Protein AF-A0A7W5IQP0-F1 (afdb_monomer)

pLDDT: mean 87.31, std 10.67, range [43.12, 97.56]

Structure (mmCIF, N/CA/C/O backbone):
data_AF-A0A7W5IQP0-F1
#
_entry.id   AF-A0A7W5IQP0-F1
#
loop_
_atom_site.group_PDB
_atom_site.id
_atom_site.type_symbol
_atom_site.label_atom_id
_atom_site.label_alt_id
_atom_site.label_comp_id
_atom_site.label_asym_id
_atom_site.label_entity_id
_atom_site.label_seq_id
_atom_site.pdbx_PDB_ins_code
_atom_site.Cartn_x
_atom_site.Cartn_y
_atom_site.Cartn_z
_atom_site.occupancy
_atom_site.B_iso_or_equiv
_atom_site.auth_seq_id
_atom_site.auth_comp_id
_atom_site.auth_asym_id
_atom_site.auth_atom_id
_atom_site.pdbx_PDB_model_num
ATOM 1 N N . ARG A 1 1 ? -5.659 9.852 2.217 1.00 59.03 1 ARG A N 1
ATOM 2 C CA . ARG A 1 1 ? -4.204 9.928 2.518 1.00 59.03 1 ARG A CA 1
ATOM 3 C C . ARG A 1 1 ? -3.353 9.138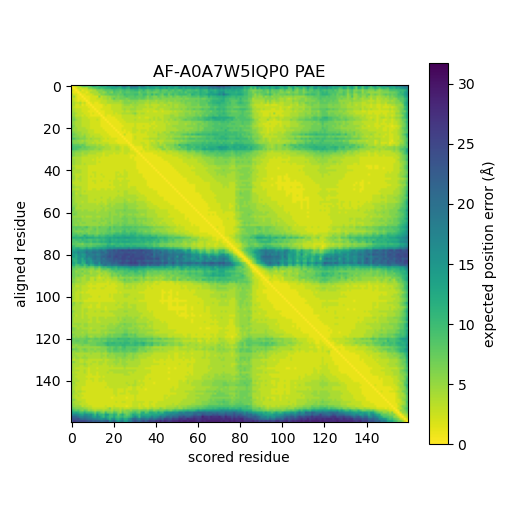 1.521 1.00 59.03 1 ARG A C 1
ATOM 5 O O . ARG A 1 1 ? -2.316 9.642 1.127 1.00 59.03 1 ARG A O 1
ATOM 12 N N . LEU A 1 2 ? -3.812 7.977 1.038 1.00 65.69 2 LEU A N 1
ATOM 13 C CA . LEU A 1 2 ? -3.115 7.201 -0.003 1.00 65.69 2 LEU A CA 1
ATOM 14 C C . LEU A 1 2 ? -3.374 7.683 -1.437 1.00 65.69 2 LEU A C 1
ATOM 16 O O . LEU A 1 2 ? -2.533 7.470 -2.301 1.00 65.69 2 LEU A O 1
ATOM 20 N N . LYS A 1 3 ? -4.496 8.376 -1.682 1.00 70.38 3 LYS A N 1
ATOM 21 C CA . LYS A 1 3 ? -4.867 8.907 -3.004 1.00 70.38 3 LYS A CA 1
ATOM 22 C C . LYS A 1 3 ? -3.720 9.646 -3.717 1.00 70.38 3 LYS A C 1
ATOM 24 O O . LYS A 1 3 ? -3.424 9.255 -4.838 1.00 70.38 3 LYS A O 1
ATOM 29 N N . PRO A 1 4 ? -3.020 10.620 -3.098 1.00 73.56 4 PRO A N 1
ATOM 30 C CA . PRO A 1 4 ? -1.939 11.321 -3.787 1.00 73.56 4 PRO A CA 1
ATOM 31 C C . PRO A 1 4 ? -0.807 10.383 -4.206 1.00 73.56 4 PRO A C 1
ATOM 33 O O . PRO A 1 4 ? -0.245 10.550 -5.275 1.00 73.56 4 PRO A O 1
ATOM 36 N N . LEU A 1 5 ? -0.494 9.366 -3.401 1.00 69.56 5 LEU A N 1
ATOM 37 C CA . LEU A 1 5 ? 0.557 8.395 -3.716 1.00 69.56 5 LEU A CA 1
ATOM 38 C C . LEU A 1 5 ? 0.129 7.447 -4.822 1.00 69.56 5 LEU A C 1
ATOM 40 O O . LEU A 1 5 ? 0.924 7.129 -5.701 1.00 69.56 5 LEU A O 1
ATOM 44 N N . PHE A 1 6 ? -1.125 7.006 -4.773 1.00 76.94 6 PHE A N 1
ATOM 45 C CA . PHE A 1 6 ? -1.714 6.229 -5.843 1.00 76.94 6 PHE A CA 1
ATOM 46 C C . PHE A 1 6 ? -1.646 7.026 -7.150 1.00 76.94 6 PHE A C 1
ATOM 48 O O . PHE A 1 6 ? -1.014 6.581 -8.095 1.00 76.94 6 PHE A O 1
ATOM 55 N N . GLU A 1 7 ? -2.173 8.247 -7.187 1.00 79.31 7 GLU A N 1
ATOM 56 C CA . GLU A 1 7 ? -2.166 9.100 -8.384 1.00 79.31 7 GLU A CA 1
ATOM 57 C C . GLU A 1 7 ? -0.752 9.435 -8.875 1.00 79.31 7 GLU A C 1
ATOM 59 O O . GLU A 1 7 ? -0.506 9.440 -10.080 1.00 79.31 7 GLU A O 1
ATOM 64 N N . GLN A 1 8 ? 0.188 9.666 -7.956 1.00 83.56 8 GLN A N 1
ATOM 65 C CA . GLN A 1 8 ? 1.575 9.971 -8.296 1.00 83.56 8 GLN A CA 1
ATOM 66 C C . GLN A 1 8 ? 2.310 8.765 -8.869 1.00 83.56 8 GLN A C 1
ATOM 68 O O . GLN A 1 8 ? 3.002 8.912 -9.865 1.00 83.56 8 GLN A O 1
ATOM 73 N N . TRP A 1 9 ? 2.211 7.581 -8.266 1.00 88.00 9 TRP A N 1
ATOM 74 C CA . TRP A 1 9 ? 3.078 6.458 -8.641 1.00 88.00 9 TRP A CA 1
ATOM 75 C C . TRP A 1 9 ? 2.408 5.457 -9.579 1.00 88.00 9 TRP A C 1
ATOM 77 O O . TRP A 1 9 ? 3.095 4.819 -10.383 1.00 88.00 9 TRP A O 1
ATOM 87 N N . TRP A 1 10 ? 1.080 5.319 -9.506 1.00 88.38 10 TRP A N 1
ATOM 88 C CA . TRP A 1 10 ? 0.326 4.297 -10.232 1.00 88.38 10 TRP A CA 1
ATOM 89 C C . TRP A 1 10 ? 0.545 4.329 -11.746 1.00 88.38 10 TRP A C 1
ATOM 91 O O . TRP A 1 10 ? 0.863 3.268 -12.287 1.00 88.38 10 TRP A O 1
ATOM 101 N N . PRO A 1 11 ? 0.459 5.476 -12.455 1.00 87.88 11 PRO A N 1
ATOM 102 C CA . PRO A 1 11 ? 0.605 5.486 -13.912 1.00 87.88 11 PRO A CA 1
ATOM 103 C C . PRO A 1 11 ? 1.937 4.886 -14.379 1.00 87.88 11 PRO A C 1
ATOM 105 O O . PRO A 1 11 ? 1.985 4.126 -15.350 1.00 87.88 11 PRO A O 1
ATOM 108 N N . TYR A 1 12 ? 3.013 5.184 -13.649 1.00 88.25 12 TYR A N 1
ATOM 109 C CA . TYR A 1 12 ? 4.361 4.737 -13.980 1.00 88.25 12 TYR A CA 1
ATOM 110 C C . TYR A 1 12 ? 4.568 3.272 -13.602 1.00 88.25 12 TYR A C 1
ATOM 112 O O . TYR A 1 12 ? 4.976 2.480 -14.450 1.00 88.25 12 TYR A O 1
ATOM 120 N N . LEU A 1 13 ? 4.231 2.886 -12.366 1.00 90.19 13 LEU A N 1
ATOM 121 C CA . LEU A 1 13 ? 4.382 1.509 -11.881 1.00 90.19 13 LEU A CA 1
ATOM 122 C C . LEU A 1 13 ? 3.551 0.522 -12.703 1.00 90.19 13 LEU A C 1
ATOM 124 O O . LEU A 1 13 ? 4.016 -0.577 -13.013 1.00 90.19 13 LEU A O 1
ATOM 128 N N . ASN A 1 14 ? 2.352 0.939 -13.109 1.00 89.88 14 ASN A N 1
ATOM 129 C CA . ASN A 1 14 ? 1.437 0.099 -13.858 1.00 89.88 14 ASN A CA 1
ATOM 130 C C . ASN A 1 14 ? 1.972 -0.259 -15.255 1.00 89.88 14 ASN A C 1
ATOM 132 O O . ASN A 1 14 ? 1.841 -1.395 -15.711 1.00 89.88 14 ASN A O 1
ATOM 136 N N . ARG A 1 15 ? 2.613 0.701 -15.933 1.00 87.38 15 ARG A N 1
ATOM 137 C CA . ARG A 1 15 ? 3.160 0.506 -17.288 1.00 87.38 15 ARG A CA 1
ATOM 138 C C . ARG A 1 15 ? 4.611 0.034 -17.303 1.00 87.38 15 ARG A C 1
ATOM 140 O O . ARG A 1 15 ? 5.050 -0.544 -18.295 1.00 87.38 15 ARG A O 1
ATOM 147 N N . MET A 1 16 ? 5.358 0.262 -16.224 1.00 90.38 16 MET A N 1
ATOM 148 C CA . MET A 1 16 ? 6.794 -0.017 -16.151 1.00 90.38 16 MET A CA 1
ATOM 149 C C . MET A 1 16 ? 7.131 -1.464 -16.508 1.00 90.38 16 MET A C 1
ATOM 151 O O . MET A 1 16 ? 8.004 -1.693 -17.334 1.00 90.38 16 MET A O 1
ATOM 155 N N . SER A 1 17 ? 6.449 -2.433 -15.903 1.00 87.25 17 SER A N 1
ATOM 156 C CA . SER A 1 17 ? 6.747 -3.861 -16.100 1.00 87.25 17 SER A CA 1
ATOM 157 C C . SER A 1 17 ? 6.565 -4.325 -17.553 1.00 87.25 17 SER A C 1
ATOM 159 O O . SER A 1 17 ? 7.415 -5.039 -18.076 1.00 87.25 17 SER A O 1
ATOM 161 N N . ILE A 1 18 ? 5.519 -3.866 -18.248 1.00 89.62 18 ILE A N 1
ATOM 162 C CA . ILE A 1 18 ? 5.331 -4.149 -19.683 1.00 89.62 18 ILE A CA 1
ATOM 163 C C . ILE A 1 18 ? 6.399 -3.458 -20.514 1.00 89.62 18 ILE A C 1
ATOM 165 O O . ILE A 1 18 ? 6.968 -4.065 -21.420 1.00 89.62 18 ILE A O 1
ATOM 169 N N . ASN A 1 19 ? 6.680 -2.188 -20.224 1.00 90.19 19 ASN A N 1
ATOM 170 C CA . ASN A 1 19 ? 7.705 -1.454 -20.956 1.00 90.19 19 ASN A CA 1
ATOM 171 C C . ASN A 1 19 ? 9.080 -2.102 -20.762 1.00 90.19 19 ASN A C 1
ATOM 173 O O . ASN A 1 19 ? 9.852 -2.167 -21.710 1.00 90.19 19 ASN A O 1
ATOM 177 N N . MET A 1 20 ? 9.357 -2.650 -19.578 1.00 90.88 20 MET A N 1
ATOM 178 C CA . MET A 1 20 ? 10.568 -3.416 -19.306 1.00 90.88 20 MET A CA 1
ATOM 179 C C . MET A 1 20 ? 10.634 -4.692 -20.152 1.00 90.88 20 MET A C 1
ATOM 181 O O . MET A 1 20 ? 11.666 -4.970 -20.744 1.00 90.88 20 MET A O 1
ATOM 185 N N . GLN A 1 21 ? 9.534 -5.436 -20.287 1.00 88.75 21 GLN A N 1
ATOM 186 C CA . GLN A 1 21 ? 9.498 -6.619 -21.158 1.00 88.75 21 GLN A CA 1
ATOM 187 C C . GLN A 1 21 ? 9.733 -6.273 -22.635 1.00 88.75 21 GLN A C 1
ATOM 189 O O . GLN A 1 21 ? 10.362 -7.041 -23.355 1.00 88.75 21 GLN A O 1
ATOM 194 N N . ARG A 1 22 ? 9.223 -5.124 -23.093 1.00 89.44 22 ARG A N 1
ATOM 195 C CA . ARG A 1 22 ? 9.305 -4.709 -24.502 1.00 89.44 22 ARG A CA 1
ATOM 196 C C . ARG A 1 22 ? 10.632 -4.053 -24.867 1.00 89.44 22 ARG A C 1
ATOM 198 O O . ARG A 1 22 ? 11.184 -4.342 -25.920 1.00 89.44 22 ARG A O 1
ATOM 205 N N . PHE A 1 23 ? 11.118 -3.156 -24.017 1.00 90.75 23 PHE A N 1
ATOM 206 C CA . PHE A 1 23 ? 12.243 -2.270 -24.322 1.00 90.75 23 PHE A CA 1
ATOM 207 C C . PHE A 1 23 ? 13.433 -2.469 -23.379 1.00 90.75 23 PHE A C 1
ATOM 209 O O . PHE A 1 23 ? 14.509 -1.941 -23.640 1.00 90.75 23 PHE A O 1
ATOM 216 N N . GLY A 1 24 ? 13.284 -3.258 -22.312 1.00 89.69 24 GLY A N 1
ATOM 217 C CA . GLY A 1 24 ? 14.288 -3.395 -21.256 1.00 89.69 24 GLY A CA 1
ATOM 218 C C . GLY A 1 24 ? 15.649 -3.845 -21.769 1.00 89.69 24 GLY A C 1
ATOM 219 O O . GLY A 1 24 ? 16.646 -3.203 -21.457 1.00 89.69 24 GLY A O 1
ATOM 220 N N . ARG A 1 25 ? 15.692 -4.863 -22.638 1.00 89.44 25 ARG A N 1
ATOM 221 C CA . ARG A 1 25 ? 16.952 -5.354 -23.221 1.00 89.44 25 ARG A CA 1
ATOM 222 C C . ARG A 1 25 ? 17.685 -4.275 -24.023 1.00 89.44 25 ARG A C 1
ATOM 224 O O . ARG A 1 25 ? 18.897 -4.164 -23.910 1.00 89.44 25 ARG A O 1
ATOM 231 N N . ALA A 1 26 ? 16.961 -3.462 -24.794 1.00 88.75 26 ALA A N 1
ATOM 232 C CA . ALA A 1 26 ? 17.550 -2.369 -25.571 1.00 88.75 26 ALA A CA 1
ATOM 233 C C . ALA A 1 26 ? 17.975 -1.178 -24.691 1.00 88.75 26 ALA A C 1
ATOM 235 O O . ALA A 1 26 ? 18.952 -0.502 -24.993 1.00 88.75 26 ALA A O 1
ATOM 236 N N . THR A 1 27 ? 17.254 -0.919 -23.598 1.00 88.94 27 THR A N 1
ATOM 237 C CA . THR A 1 27 ? 17.508 0.211 -22.690 1.00 88.94 27 THR A CA 1
ATOM 238 C C . THR A 1 27 ? 18.609 -0.058 -21.657 1.00 88.94 27 THR A C 1
ATOM 240 O O . THR A 1 27 ? 19.324 0.867 -21.254 1.00 88.94 27 THR A O 1
ATOM 243 N N . PHE A 1 28 ? 18.715 -1.298 -21.180 1.00 89.44 28 PHE A N 1
ATOM 244 C CA . PHE A 1 28 ? 19.568 -1.674 -20.051 1.00 89.44 28 PHE A CA 1
ATOM 245 C C . PHE A 1 28 ? 20.613 -2.741 -20.408 1.00 89.44 28 PHE A C 1
ATOM 247 O O . PHE A 1 28 ? 21.635 -2.813 -19.744 1.00 89.44 28 PHE A O 1
ATOM 254 N N . GLY A 1 29 ? 20.412 -3.540 -21.457 1.00 90.31 29 GLY A N 1
ATOM 255 C CA . GLY A 1 29 ? 21.132 -4.809 -21.605 1.00 90.31 29 GLY A CA 1
ATOM 256 C C . GLY A 1 29 ? 20.521 -5.905 -20.722 1.00 90.31 29 GLY A C 1
ATOM 257 O O . GLY A 1 29 ? 19.544 -5.665 -20.012 1.00 90.31 29 GLY A O 1
ATOM 258 N N . GLU A 1 30 ? 21.043 -7.130 -20.802 1.00 87.25 30 GLU A N 1
ATOM 259 C CA . GLU A 1 30 ? 20.467 -8.285 -20.090 1.00 87.25 30 GLU A CA 1
ATOM 260 C C . GLU A 1 30 ? 20.712 -8.229 -18.577 1.00 87.25 30 GLU A C 1
ATOM 262 O O . GLU A 1 30 ? 19.745 -8.261 -17.812 1.00 87.25 30 GLU A O 1
ATOM 267 N N . ASP A 1 31 ? 21.965 -8.051 -18.155 1.00 85.56 31 ASP A N 1
ATOM 268 C CA . ASP A 1 31 ? 22.358 -8.087 -16.739 1.00 85.56 31 ASP A CA 1
ATOM 269 C C . ASP A 1 31 ? 21.675 -6.982 -15.910 1.00 85.56 31 ASP A C 1
ATOM 271 O O . ASP A 1 31 ? 21.094 -7.230 -14.849 1.00 85.56 31 ASP A O 1
ATOM 275 N N . ASP A 1 32 ? 21.667 -5.745 -16.417 1.00 89.56 32 ASP A N 1
ATOM 276 C CA . ASP A 1 32 ? 21.025 -4.617 -15.732 1.00 89.56 32 ASP A CA 1
ATOM 277 C C . ASP A 1 32 ? 19.495 -4.766 -15.693 1.00 89.56 32 ASP A C 1
ATOM 27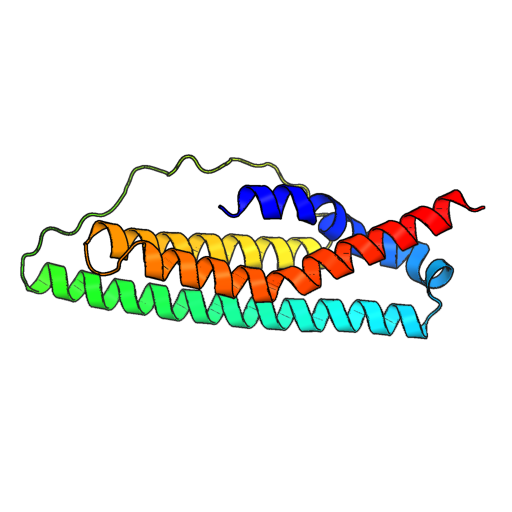9 O O . ASP A 1 32 ? 18.853 -4.355 -14.721 1.00 89.56 32 ASP A O 1
ATOM 283 N N . MET A 1 33 ? 18.885 -5.355 -16.730 1.00 91.75 33 MET A N 1
ATOM 284 C CA . MET A 1 33 ? 17.445 -5.623 -16.744 1.00 91.75 33 MET A CA 1
ATOM 285 C C . MET A 1 33 ? 17.070 -6.635 -15.656 1.00 91.75 33 MET A C 1
ATOM 287 O O . MET A 1 33 ? 16.089 -6.426 -14.932 1.00 91.75 33 MET A O 1
ATOM 291 N N . GLU A 1 34 ? 17.850 -7.708 -15.507 1.00 91.81 34 GLU A N 1
ATOM 292 C CA . GLU A 1 34 ? 17.657 -8.697 -14.445 1.00 91.81 34 GLU A CA 1
ATOM 293 C C . GLU A 1 34 ? 17.807 -8.062 -13.057 1.00 91.81 34 GLU A C 1
ATOM 295 O O . GLU A 1 34 ? 16.951 -8.263 -12.186 1.00 91.81 34 GLU A O 1
ATOM 300 N N . ALA A 1 35 ? 18.824 -7.218 -12.861 1.00 93.88 35 ALA A N 1
ATOM 301 C CA . ALA A 1 35 ? 19.030 -6.502 -11.606 1.00 93.88 35 ALA A CA 1
ATOM 302 C C . ALA A 1 35 ? 17.840 -5.589 -11.248 1.00 93.88 35 ALA A C 1
ATOM 304 O O . ALA A 1 35 ? 17.408 -5.538 -10.090 1.00 93.88 35 ALA A O 1
ATOM 305 N N . VAL A 1 36 ? 17.269 -4.884 -12.233 1.00 92.38 36 VAL A N 1
ATOM 306 C CA . VAL A 1 36 ? 16.095 -4.021 -12.026 1.00 92.38 36 VAL A CA 1
ATOM 307 C C . VAL A 1 36 ? 14.855 -4.840 -11.660 1.00 92.38 36 VAL A C 1
ATOM 309 O O . VAL A 1 36 ? 14.160 -4.481 -10.706 1.00 92.38 36 VAL A O 1
ATOM 312 N N . ASN A 1 37 ? 14.580 -5.936 -12.370 1.00 92.62 37 ASN A N 1
ATOM 313 C CA . ASN A 1 37 ? 13.443 -6.807 -12.057 1.00 92.62 37 ASN A CA 1
ATOM 314 C C . ASN A 1 37 ? 13.581 -7.421 -10.658 1.00 92.62 37 ASN A C 1
ATOM 316 O O . ASN A 1 37 ? 12.655 -7.332 -9.851 1.00 92.62 37 ASN A O 1
ATOM 320 N N . THR A 1 38 ? 14.772 -7.926 -10.330 1.00 95.12 38 THR A N 1
ATOM 321 C CA . THR A 1 38 ? 15.082 -8.501 -9.014 1.00 95.12 38 THR A CA 1
ATOM 322 C C . THR A 1 38 ? 14.864 -7.495 -7.886 1.00 95.12 38 THR A C 1
ATOM 324 O O . THR A 1 38 ? 14.303 -7.837 -6.842 1.00 95.12 38 THR A O 1
ATOM 327 N N . PHE A 1 39 ? 15.258 -6.231 -8.085 1.00 94.88 39 PHE A N 1
ATOM 328 C CA . PHE A 1 39 ? 14.971 -5.169 -7.121 1.00 94.88 39 PHE A CA 1
ATOM 329 C C . PHE A 1 39 ? 13.465 -5.032 -6.872 1.00 94.88 39 PHE A C 1
ATOM 331 O O . PHE A 1 39 ? 13.036 -5.032 -5.716 1.00 94.88 39 PHE A O 1
ATOM 338 N N . PHE A 1 40 ? 12.659 -4.922 -7.931 1.00 95.12 40 PHE A N 1
ATOM 339 C CA . PHE A 1 40 ? 11.220 -4.714 -7.787 1.00 95.12 40 PHE A CA 1
ATOM 340 C C . PHE A 1 40 ? 10.515 -5.904 -7.152 1.00 95.12 40 PHE A C 1
ATOM 342 O O . P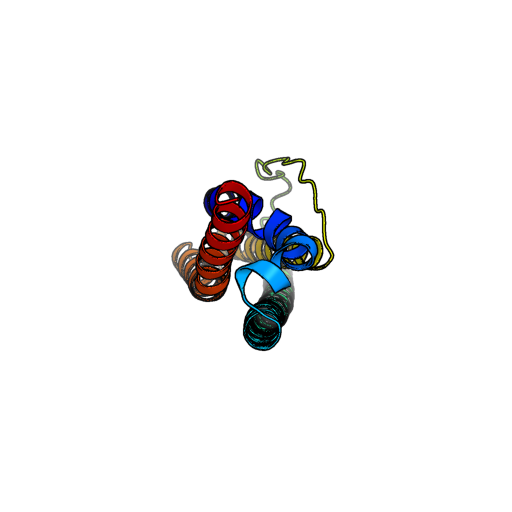HE A 1 40 ? 9.676 -5.694 -6.277 1.00 95.12 40 PHE A O 1
ATOM 349 N N . ASP A 1 41 ? 10.881 -7.127 -7.530 1.00 94.75 41 ASP A N 1
ATOM 350 C CA . ASP A 1 41 ? 10.314 -8.331 -6.930 1.00 94.75 41 ASP A CA 1
ATOM 351 C C . ASP A 1 41 ? 10.645 -8.428 -5.441 1.00 94.75 41 ASP A C 1
ATOM 353 O O . ASP A 1 41 ? 9.753 -8.690 -4.631 1.00 94.75 41 ASP A O 1
ATOM 357 N N . LYS A 1 42 ? 11.891 -8.127 -5.053 1.00 96.12 42 LYS A N 1
ATOM 358 C CA . LYS A 1 42 ? 12.305 -8.109 -3.645 1.00 96.12 42 LYS A CA 1
ATOM 359 C C . LYS A 1 42 ? 11.552 -7.053 -2.838 1.00 96.12 42 LYS A C 1
ATOM 361 O O . LYS A 1 42 ? 11.087 -7.337 -1.734 1.00 96.12 42 LYS A O 1
ATOM 366 N N . GLN A 1 43 ? 11.439 -5.832 -3.360 1.00 95.25 43 GLN A N 1
ATOM 367 C CA . GLN A 1 43 ? 10.732 -4.760 -2.657 1.00 95.25 43 GLN A CA 1
ATOM 368 C C . GLN A 1 43 ? 9.238 -5.054 -2.532 1.00 95.25 43 GLN A C 1
ATOM 370 O O . GLN A 1 43 ? 8.655 -4.848 -1.472 1.00 95.25 43 GLN A O 1
ATOM 375 N N . LEU A 1 44 ? 8.625 -5.578 -3.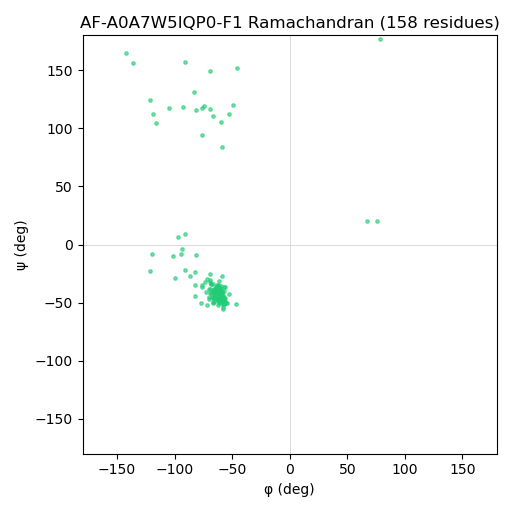592 1.00 95.31 44 LEU A N 1
ATOM 376 C CA . LEU A 1 44 ? 7.218 -5.945 -3.583 1.00 95.31 44 LEU A CA 1
ATOM 377 C C . LEU A 1 44 ? 6.941 -7.084 -2.598 1.00 95.31 44 LEU A C 1
ATOM 379 O O . LEU A 1 44 ? 6.012 -6.968 -1.810 1.00 95.31 44 LEU A O 1
ATOM 383 N N . ALA A 1 45 ? 7.780 -8.122 -2.564 1.00 96.69 45 ALA A N 1
ATOM 384 C CA . ALA A 1 45 ? 7.661 -9.197 -1.578 1.00 96.69 45 ALA A CA 1
ATOM 385 C C . ALA A 1 45 ? 7.777 -8.677 -0.132 1.00 96.69 45 ALA A C 1
ATOM 387 O O . ALA A 1 45 ? 7.015 -9.080 0.742 1.00 96.69 45 ALA A O 1
ATOM 388 N N . SER A 1 46 ? 8.692 -7.734 0.116 1.00 96.50 46 SER A N 1
ATOM 389 C CA . SER A 1 46 ? 8.836 -7.073 1.421 1.00 96.50 46 SER A CA 1
ATOM 390 C C . SER A 1 46 ? 7.583 -6.279 1.817 1.00 96.50 46 SER A C 1
ATOM 392 O O . SER A 1 46 ? 7.124 -6.363 2.956 1.00 96.50 46 SER A O 1
ATOM 394 N N . LEU A 1 47 ? 6.991 -5.538 0.874 1.00 96.62 47 LEU A N 1
ATOM 395 C CA . LEU A 1 47 ? 5.746 -4.798 1.094 1.00 96.62 47 LEU A CA 1
ATOM 396 C C . LEU A 1 47 ? 4.550 -5.727 1.326 1.00 96.62 47 LEU A C 1
ATOM 398 O O . LEU A 1 47 ? 3.730 -5.455 2.200 1.00 96.62 47 LEU A O 1
ATOM 402 N N . GLU A 1 48 ? 4.458 -6.821 0.570 1.00 97.38 48 GLU A N 1
ATOM 403 C CA . GLU A 1 48 ? 3.423 -7.842 0.734 1.00 97.38 48 GLU A CA 1
ATOM 404 C C . GLU A 1 48 ? 3.497 -8.494 2.116 1.00 97.38 48 GLU A C 1
ATOM 406 O O . GLU A 1 48 ? 2.469 -8.619 2.781 1.00 97.38 48 GLU A O 1
ATOM 411 N N . ALA A 1 49 ? 4.697 -8.865 2.569 1.00 97.56 49 ALA A N 1
ATOM 412 C CA . ALA A 1 49 ? 4.901 -9.417 3.904 1.00 97.56 49 ALA A CA 1
ATOM 413 C C . ALA A 1 49 ? 4.511 -8.402 4.987 1.00 97.56 49 ALA A C 1
ATOM 415 O O . ALA A 1 49 ? 3.710 -8.719 5.862 1.00 97.56 49 ALA A O 1
ATOM 416 N N . TYR A 1 50 ? 5.001 -7.162 4.871 1.00 96.12 50 TYR A N 1
ATOM 417 C CA . TYR A 1 50 ? 4.691 -6.095 5.822 1.00 96.12 50 TYR A CA 1
ATOM 418 C C . TYR A 1 50 ? 3.187 -5.846 5.938 1.00 96.12 50 TYR A C 1
ATOM 420 O O . TYR A 1 50 ? 2.654 -5.834 7.040 1.00 96.12 50 TYR A O 1
ATOM 428 N N . VAL A 1 51 ? 2.481 -5.658 4.821 1.00 96.25 51 VAL A N 1
ATOM 429 C CA . VAL A 1 51 ? 1.053 -5.323 4.879 1.00 96.25 51 VAL A CA 1
ATOM 430 C C . VAL A 1 51 ? 0.200 -6.491 5.372 1.00 96.25 51 VAL A C 1
ATOM 432 O O . VAL A 1 51 ? -0.829 -6.264 5.999 1.00 96.25 51 VAL A O 1
ATOM 435 N N . THR A 1 52 ? 0.626 -7.728 5.101 1.00 97.31 52 THR A N 1
ATOM 436 C CA . THR A 1 52 ? -0.049 -8.929 5.610 1.00 97.31 52 THR A CA 1
ATOM 437 C C . THR A 1 52 ? 0.085 -8.993 7.126 1.00 97.31 52 THR A C 1
ATOM 439 O O . THR A 1 52 ? -0.923 -9.054 7.817 1.00 97.31 52 THR A O 1
ATOM 442 N N . GLU A 1 53 ? 1.305 -8.842 7.647 1.00 96.38 53 GLU A N 1
ATOM 443 C CA . GLU A 1 53 ? 1.551 -8.792 9.090 1.00 96.38 53 GLU A CA 1
ATOM 444 C C . GLU A 1 53 ? 0.761 -7.662 9.766 1.00 96.38 53 GLU A C 1
ATOM 446 O O . GLU A 1 53 ? 0.125 -7.875 10.795 1.00 96.38 53 GLU A O 1
ATOM 451 N N . GLN A 1 54 ? 0.761 -6.459 9.181 1.00 94.81 54 GLN A N 1
ATOM 452 C CA . GLN A 1 54 ? 0.009 -5.332 9.737 1.00 94.81 54 GLN A CA 1
ATOM 453 C C . GLN A 1 54 ? -1.497 -5.598 9.777 1.00 94.81 54 GLN A C 1
ATOM 455 O O . GLN A 1 54 ? -2.149 -5.211 10.746 1.00 94.81 54 GLN A O 1
ATOM 460 N N . LEU A 1 55 ? -2.047 -6.256 8.755 1.00 95.25 55 LEU A N 1
ATOM 461 C CA . LEU A 1 55 ? -3.463 -6.603 8.720 1.00 95.25 55 LEU A CA 1
ATOM 462 C C . LEU A 1 55 ? -3.808 -7.632 9.792 1.00 95.25 55 LEU A C 1
ATOM 464 O O . LEU A 1 55 ? -4.710 -7.373 10.583 1.00 95.25 55 LEU A O 1
ATOM 468 N N . ASP A 1 56 ? -3.039 -8.715 9.889 1.00 95.56 56 ASP A N 1
ATOM 469 C CA . ASP A 1 56 ? -3.263 -9.771 10.881 1.00 95.56 56 ASP A CA 1
ATOM 470 C C . ASP A 1 56 ? -3.193 -9.214 12.316 1.00 95.56 56 ASP A C 1
ATOM 472 O O . ASP A 1 56 ? -4.031 -9.513 13.174 1.00 95.56 56 ASP A O 1
ATOM 476 N N . VAL A 1 57 ? -2.210 -8.347 12.584 1.00 94.19 57 VAL A N 1
ATOM 477 C CA . VAL A 1 57 ? -2.052 -7.689 13.888 1.00 94.19 57 VAL A CA 1
ATOM 478 C C . VAL A 1 57 ? -3.216 -6.744 14.176 1.00 94.19 57 VAL A C 1
ATOM 480 O O . VAL A 1 57 ? -3.750 -6.760 15.290 1.00 94.19 57 VAL A O 1
ATOM 483 N N . ALA A 1 58 ? -3.613 -5.921 13.205 1.00 92.69 58 ALA A N 1
ATOM 484 C CA . ALA A 1 58 ? -4.672 -4.937 13.384 1.00 92.69 58 ALA A CA 1
ATOM 485 C C . ALA A 1 58 ? -6.049 -5.596 13.561 1.00 92.69 58 ALA A C 1
ATOM 487 O O . ALA A 1 58 ? -6.803 -5.190 14.446 1.00 92.69 58 ALA A O 1
ATOM 488 N N . GLU A 1 59 ? -6.350 -6.642 12.788 1.00 94.56 59 GLU A N 1
ATOM 489 C CA . GLU A 1 59 ? -7.571 -7.442 12.927 1.00 94.56 59 GLU A CA 1
ATOM 490 C C . GLU A 1 59 ? -7.617 -8.127 14.293 1.00 94.56 59 GLU A C 1
ATOM 492 O O . GLU A 1 59 ? -8.558 -7.912 15.061 1.00 94.56 59 GLU A O 1
ATOM 497 N N . GLY A 1 60 ? -6.558 -8.847 14.673 1.00 94.81 60 GLY A N 1
ATOM 498 C CA . GLY A 1 60 ? -6.515 -9.517 15.970 1.00 94.81 60 GLY A CA 1
ATOM 499 C C . GLY A 1 60 ? -6.593 -8.539 17.150 1.00 94.81 60 GLY A C 1
ATOM 500 O O . GLY A 1 60 ? -7.201 -8.844 18.180 1.00 94.81 60 GLY A O 1
ATOM 501 N N . PHE A 1 61 ? -5.989 -7.352 17.036 1.00 92.62 61 PHE A N 1
ATOM 502 C CA . PHE A 1 61 ? -6.087 -6.325 18.073 1.00 92.62 61 PHE A CA 1
ATOM 503 C C . PHE A 1 61 ? -7.491 -5.726 18.163 1.00 92.62 61 PHE A C 1
ATOM 505 O O . PHE A 1 61 ? -8.009 -5.572 19.274 1.00 92.62 61 PHE A O 1
ATOM 512 N N . ARG A 1 62 ? -8.133 -5.451 17.022 1.00 92.56 62 ARG A N 1
ATOM 513 C CA . ARG A 1 62 ? -9.529 -5.016 16.986 1.00 92.56 62 ARG A CA 1
ATOM 514 C C . ARG A 1 62 ? -10.440 -6.043 17.643 1.00 92.56 62 ARG A C 1
ATOM 516 O O . ARG A 1 62 ? -11.200 -5.666 18.525 1.00 92.56 62 ARG A O 1
ATOM 523 N N . GLU A 1 63 ? -10.359 -7.314 17.255 1.00 94.62 63 GLU A N 1
ATOM 524 C CA . GLU A 1 63 ? -11.246 -8.364 17.772 1.00 94.62 63 GLU A CA 1
ATOM 525 C C . GLU A 1 63 ? -11.167 -8.488 19.296 1.00 94.62 63 GLU A C 1
ATOM 527 O O . GLU A 1 63 ? -12.189 -8.548 19.983 1.00 94.62 63 GLU A O 1
ATOM 532 N N . ARG A 1 64 ? -9.944 -8.485 19.846 1.00 94.69 64 ARG A N 1
ATOM 533 C CA . ARG A 1 64 ? -9.730 -8.523 21.301 1.00 94.69 64 ARG A CA 1
ATOM 534 C C . ARG A 1 64 ? -10.306 -7.292 21.993 1.00 94.69 64 ARG A C 1
ATOM 536 O O . ARG A 1 64 ? -10.924 -7.428 23.047 1.00 94.69 64 ARG A O 1
ATOM 543 N N . THR A 1 65 ? -10.097 -6.118 21.407 1.00 93.44 65 THR A N 1
ATOM 544 C CA . THR A 1 65 ? -10.575 -4.843 21.950 1.00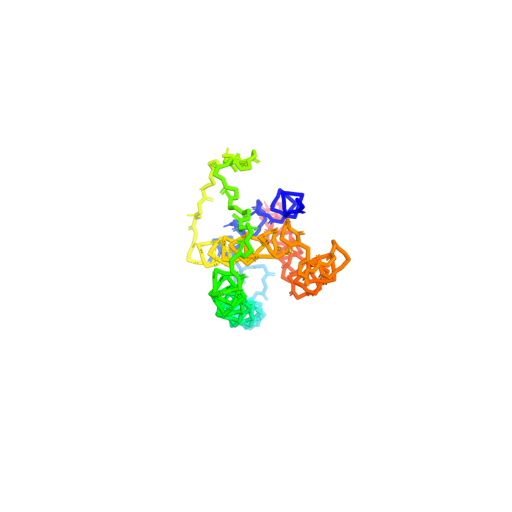 93.44 65 THR A CA 1
ATOM 545 C C . THR A 1 65 ? -12.097 -4.783 21.946 1.00 93.44 65 THR A C 1
ATOM 547 O O . THR A 1 65 ? -12.703 -4.513 22.977 1.00 93.44 65 THR A O 1
ATOM 550 N N . GLU A 1 66 ? -12.716 -5.104 20.812 1.00 94.44 66 GLU A N 1
ATOM 551 C CA . GLU A 1 66 ? -14.165 -5.122 20.640 1.00 94.44 66 GLU A CA 1
ATOM 552 C C . GLU A 1 66 ? -14.828 -6.086 21.625 1.00 94.44 66 GLU A C 1
ATOM 554 O O . GLU A 1 66 ? -15.768 -5.704 22.321 1.00 94.44 66 GLU A O 1
ATOM 559 N N . ARG A 1 67 ? -14.303 -7.312 21.746 1.00 94.94 67 ARG A N 1
ATOM 560 C CA . ARG A 1 67 ? -14.808 -8.290 22.714 1.00 94.94 67 ARG A CA 1
ATOM 561 C C . ARG A 1 67 ? -14.723 -7.762 24.147 1.00 94.94 67 ARG A C 1
ATOM 563 O O . ARG A 1 67 ? -15.712 -7.829 24.866 1.00 94.94 67 ARG A O 1
ATOM 570 N N . GLY A 1 68 ? -13.582 -7.188 24.534 1.00 94.38 68 GLY A N 1
ATOM 571 C CA . GLY A 1 68 ? -13.406 -6.619 25.872 1.00 94.38 68 GLY A CA 1
ATOM 572 C C . GLY A 1 68 ? -14.352 -5.448 26.162 1.00 94.38 68 GLY A C 1
ATOM 573 O O . GLY A 1 68 ? -14.851 -5.330 27.276 1.00 94.38 68 GLY A O 1
ATOM 574 N N . MET A 1 69 ? -14.640 -4.605 25.167 1.00 93.75 69 MET A N 1
ATOM 575 C CA . MET A 1 69 ? -15.625 -3.525 25.297 1.00 93.75 69 MET A CA 1
ATOM 576 C C . MET A 1 69 ? -17.043 -4.074 25.497 1.00 93.75 69 MET A C 1
ATOM 578 O O . MET A 1 69 ? -17.746 -3.645 26.409 1.00 93.75 69 MET A O 1
ATOM 582 N N . ILE A 1 70 ? -17.442 -5.070 24.699 1.00 94.00 70 ILE A N 1
ATOM 583 C CA . ILE A 1 70 ? -18.757 -5.718 24.815 1.00 94.00 70 ILE A CA 1
ATOM 584 C C . ILE A 1 70 ? -18.922 -6.383 26.187 1.00 94.00 70 ILE A C 1
ATOM 586 O O . ILE A 1 70 ? -19.956 -6.212 26.827 1.00 94.00 70 ILE A O 1
ATOM 590 N N . GLU A 1 71 ? -17.907 -7.108 26.663 1.00 95.88 71 GLU A N 1
ATOM 591 C CA . GLU A 1 71 ? -17.928 -7.787 27.967 1.00 95.88 71 GLU A CA 1
ATOM 592 C C . GLU A 1 71 ? -18.083 -6.812 29.144 1.00 95.88 71 GLU A C 1
ATOM 594 O O . GLU A 1 71 ? -18.712 -7.152 30.146 1.00 95.88 71 GLU A O 1
ATOM 599 N N . ARG A 1 72 ? -17.559 -5.585 29.022 1.00 94.62 72 ARG A N 1
ATOM 600 C CA . ARG A 1 72 ? -17.731 -4.517 30.022 1.00 94.62 72 ARG A CA 1
ATOM 601 C C . ARG A 1 72 ? -19.067 -3.777 29.917 1.00 94.62 72 ARG A C 1
ATOM 603 O O . ARG A 1 72 ? -19.386 -2.992 30.806 1.00 94.62 72 ARG A O 1
ATOM 610 N N . GLY A 1 73 ? -19.845 -4.023 28.863 1.00 91.81 73 GLY A N 1
ATOM 611 C CA . GLY A 1 73 ? -21.064 -3.272 28.565 1.00 91.81 73 GLY A CA 1
ATOM 612 C C . GLY A 1 73 ? -20.802 -1.884 27.971 1.00 91.81 73 GLY A C 1
ATOM 613 O O . GLY A 1 73 ? -21.686 -1.029 28.021 1.00 91.81 73 GLY A O 1
ATOM 614 N N . ASP A 1 74 ? -19.609 -1.648 27.413 1.00 92.06 74 ASP A N 1
ATOM 615 C CA . ASP A 1 74 ? -19.273 -0.396 26.735 1.00 92.06 74 ASP A CA 1
ATOM 616 C C . ASP A 1 74 ? -20.071 -0.270 25.422 1.00 92.06 74 ASP A C 1
ATOM 618 O O . ASP A 1 74 ? -20.357 -1.253 24.731 1.00 92.06 74 ASP A O 1
ATOM 622 N N . THR A 1 75 ? -20.396 0.962 25.021 1.00 87.25 75 THR A N 1
ATOM 623 C CA . THR A 1 75 ? -20.952 1.213 23.682 1.00 87.25 75 THR A CA 1
ATOM 624 C C . THR A 1 75 ? -19.832 1.149 22.650 1.00 87.25 75 THR A C 1
ATOM 626 O O . THR A 1 75 ? -18.915 1.966 22.679 1.00 87.25 75 THR A O 1
ATOM 629 N N . VAL A 1 76 ? -19.917 0.196 21.720 1.00 91.06 76 VAL A N 1
ATOM 630 C CA . VAL A 1 76 ? -18.944 0.052 20.630 1.00 91.06 76 VAL A CA 1
ATOM 631 C C . VAL A 1 76 ? -19.415 0.819 19.401 1.00 91.06 76 VAL A C 1
ATOM 633 O O . VAL A 1 76 ? -20.435 0.488 18.792 1.00 91.06 76 VAL A O 1
ATOM 636 N N . PHE A 1 77 ? -18.628 1.801 18.979 1.00 87.12 77 PHE A N 1
ATOM 637 C CA . PHE A 1 77 ? -18.861 2.536 17.745 1.00 87.12 77 PHE A CA 1
ATOM 638 C C . PHE A 1 77 ? -18.330 1.745 16.549 1.00 87.12 77 PHE A C 1
ATOM 640 O O . PHE A 1 77 ? -17.129 1.516 16.407 1.00 87.12 77 PHE A O 1
ATOM 647 N N . LYS A 1 78 ? -19.240 1.340 15.659 1.00 82.38 78 LYS A N 1
ATOM 648 C CA . LYS A 1 78 ? -18.912 0.699 14.382 1.00 82.38 78 LYS A CA 1
ATOM 649 C C . LYS A 1 78 ? -19.377 1.587 13.227 1.00 82.38 78 LYS A C 1
ATOM 651 O O . LYS A 1 78 ? -20.581 1.616 12.965 1.00 82.38 78 LYS A O 1
ATOM 656 N N . PRO A 1 79 ? -18.477 2.305 12.530 1.00 64.56 79 PRO A N 1
ATOM 657 C CA . PRO A 1 79 ? -18.829 2.967 11.279 1.00 64.56 79 PRO A CA 1
ATOM 658 C C . PRO A 1 79 ? -19.546 2.010 10.330 1.00 64.56 79 PRO A C 1
ATOM 660 O O . PRO A 1 79 ? -18.967 1.013 9.911 1.00 64.56 79 PRO A O 1
ATOM 663 N N . GLN A 1 80 ? -20.779 2.334 9.953 1.00 64.38 80 GLN A N 1
ATOM 664 C CA . GLN A 1 80 ? -21.404 1.776 8.747 1.00 64.38 80 GLN A CA 1
ATOM 665 C C . GLN A 1 80 ? -21.371 2.762 7.581 1.00 64.38 80 GLN A C 1
ATOM 667 O O . GLN A 1 80 ? -21.685 2.397 6.452 1.00 64.38 80 GLN A O 1
ATOM 672 N N . VAL A 1 81 ? -20.984 4.014 7.846 1.00 56.41 81 VAL A N 1
ATOM 673 C CA . VAL A 1 81 ? -20.787 5.008 6.800 1.00 56.41 81 VAL A CA 1
ATOM 674 C C . VAL A 1 81 ? -19.595 4.548 5.980 1.00 56.41 81 VAL A C 1
ATOM 676 O O . VAL A 1 81 ? -18.462 4.553 6.466 1.00 56.41 81 VAL A O 1
ATOM 679 N N . THR A 1 82 ? -19.857 4.142 4.739 1.00 54.12 82 THR A N 1
ATOM 680 C CA . THR A 1 82 ? -18.819 4.031 3.723 1.00 54.12 82 THR A CA 1
ATOM 681 C C . THR A 1 82 ? -18.125 5.384 3.723 1.00 54.12 82 THR A C 1
ATOM 683 O O . THR A 1 82 ? -18.745 6.400 3.394 1.00 54.12 82 THR A O 1
ATOM 686 N N . LYS A 1 83 ? -16.858 5.434 4.158 1.00 56.22 83 LYS A N 1
ATOM 687 C CA . LYS A 1 83 ? -16.016 6.614 3.918 1.00 56.22 83 LYS A CA 1
ATOM 688 C C . LYS A 1 83 ? -16.205 7.005 2.449 1.00 56.22 83 LYS A C 1
ATOM 690 O O . LYS A 1 83 ? -16.486 6.107 1.658 1.00 56.22 83 LYS A O 1
ATOM 695 N N . PRO A 1 84 ? -16.049 8.277 2.047 1.00 54.62 84 PRO A N 1
ATOM 696 C CA . PRO A 1 84 ? -15.955 8.619 0.633 1.00 54.62 84 PRO A CA 1
ATOM 697 C C . PRO A 1 84 ? -14.751 7.874 0.036 1.00 54.62 84 PRO A C 1
ATOM 699 O O . PRO A 1 84 ? -13.625 8.367 -0.001 1.00 54.62 84 PRO A O 1
ATOM 702 N N . SER A 1 85 ? -14.993 6.625 -0.347 1.00 55.62 85 SER A N 1
ATOM 703 C CA . SER A 1 85 ? -14.093 5.738 -1.032 1.00 55.62 85 SER A CA 1
ATOM 704 C C . SER A 1 85 ? -13.989 6.360 -2.395 1.00 55.62 85 SER A C 1
ATOM 706 O O . SER A 1 85 ? -14.986 6.525 -3.099 1.00 55.62 85 SER A O 1
ATOM 708 N N . LEU A 1 86 ? -12.786 6.795 -2.733 1.00 57.62 86 LEU A N 1
ATOM 709 C CA . LEU A 1 86 ? -12.513 7.152 -4.101 1.00 57.62 86 LEU A CA 1
ATOM 710 C C . LEU A 1 86 ? -12.757 5.902 -4.937 1.00 57.62 86 LEU A C 1
ATOM 712 O O . LEU A 1 86 ? -11.979 4.953 -4.886 1.00 57.62 86 LEU A O 1
ATOM 716 N N . GLU A 1 87 ? -13.866 5.896 -5.661 1.00 66.50 87 GLU A N 1
ATOM 717 C CA . GLU A 1 87 ? -14.137 4.872 -6.648 1.00 66.50 87 GLU A CA 1
ATOM 718 C C . GLU A 1 87 ? -13.269 5.200 -7.862 1.00 66.50 87 GLU A C 1
ATOM 720 O O . GLU A 1 87 ? -13.588 6.062 -8.680 1.00 66.50 87 GLU A O 1
ATOM 725 N N . ILE A 1 88 ? -12.089 4.583 -7.904 1.00 72.25 88 ILE A N 1
ATOM 726 C CA . ILE A 1 88 ? -11.152 4.725 -9.013 1.00 72.25 88 ILE A CA 1
ATOM 727 C C . ILE A 1 88 ? -11.228 3.444 -9.823 1.00 72.25 88 ILE A C 1
ATOM 729 O O . ILE A 1 88 ? -10.870 2.369 -9.342 1.00 72.25 88 ILE A O 1
ATOM 733 N N . GLN A 1 89 ? -11.654 3.565 -11.075 1.00 77.69 89 GLN A N 1
ATOM 734 C CA . GLN A 1 89 ? -11.440 2.502 -12.043 1.00 77.69 89 GLN A CA 1
ATOM 735 C C . GLN A 1 89 ? -9.972 2.518 -12.454 1.00 77.69 89 GLN A C 1
ATOM 737 O O . GLN A 1 89 ? -9.458 3.522 -12.949 1.00 77.69 89 GLN A O 1
ATOM 742 N N . VAL A 1 90 ? -9.285 1.411 -12.193 1.00 79.12 90 VAL A N 1
ATOM 743 C CA . VAL A 1 90 ? -7.852 1.281 -12.444 1.00 79.12 90 VAL A CA 1
ATOM 744 C C . VAL A 1 90 ? -7.629 0.124 -13.397 1.00 79.12 90 VAL A C 1
ATOM 746 O O . VAL A 1 90 ? -8.050 -1.002 -13.149 1.00 79.12 90 VAL A O 1
ATOM 749 N N . GLU A 1 91 ? -6.956 0.396 -14.507 1.00 84.69 91 GLU A N 1
ATOM 750 C CA . GLU A 1 91 ? -6.493 -0.660 -15.400 1.00 84.69 91 GLU A CA 1
ATOM 751 C C . GLU A 1 91 ? -5.168 -1.193 -14.862 1.00 84.69 91 GLU A C 1
ATOM 753 O O . GLU A 1 91 ? -4.279 -0.408 -14.542 1.00 84.69 91 GLU A O 1
ATOM 758 N N . ALA A 1 92 ? -5.019 -2.510 -14.753 1.00 86.44 92 ALA A N 1
ATOM 759 C CA . ALA A 1 92 ? -3.783 -3.155 -14.328 1.00 86.44 92 ALA A CA 1
ATOM 760 C C . ALA A 1 92 ? -3.281 -4.051 -15.456 1.00 86.44 92 ALA A C 1
ATOM 762 O O . ALA A 1 92 ? -3.903 -5.058 -15.788 1.00 86.44 92 ALA A O 1
ATOM 763 N N . TYR A 1 93 ? -2.155 -3.684 -16.060 1.00 86.00 93 TYR A N 1
ATOM 764 C CA . TYR A 1 93 ? -1.722 -4.347 -17.290 1.00 86.00 93 TYR A CA 1
ATOM 765 C C . TYR A 1 93 ? -0.746 -5.508 -17.059 1.00 86.00 93 TYR A C 1
ATOM 767 O O . TYR A 1 93 ? -0.431 -6.249 -17.988 1.00 86.00 93 TYR A O 1
ATOM 775 N N . SER A 1 94 ? -0.255 -5.701 -15.833 1.00 89.94 94 SER A N 1
ATOM 776 C CA . SER A 1 94 ? 0.687 -6.777 -15.531 1.00 89.94 94 SER A CA 1
ATOM 777 C C . SER A 1 94 ? 0.455 -7.416 -14.166 1.00 89.94 94 SER A C 1
ATOM 779 O O . SER A 1 94 ? -0.182 -6.850 -13.273 1.00 89.94 94 SER A O 1
ATOM 781 N N . ARG A 1 95 ? 1.067 -8.593 -13.975 1.00 90.75 95 ARG A N 1
ATOM 782 C CA . ARG A 1 95 ? 1.104 -9.279 -12.676 1.00 90.75 95 ARG A CA 1
ATOM 783 C C . ARG A 1 95 ? 1.724 -8.408 -11.581 1.00 90.75 95 ARG A C 1
ATOM 785 O O . ARG A 1 95 ? 1.267 -8.457 -10.443 1.00 90.75 95 ARG A O 1
ATOM 792 N N . TYR A 1 96 ? 2.739 -7.614 -11.916 1.00 91.38 96 TYR A N 1
ATOM 793 C CA . TYR A 1 96 ? 3.361 -6.686 -10.974 1.00 91.38 96 TYR A CA 1
ATOM 794 C C . TYR A 1 96 ? 2.362 -5.614 -10.515 1.00 91.38 96 TYR A C 1
ATOM 796 O O . TYR A 1 96 ? 2.202 -5.401 -9.315 1.00 91.38 96 TYR A O 1
ATOM 804 N N . SER A 1 97 ? 1.628 -5.006 -11.452 1.00 90.44 97 SER A N 1
ATOM 805 C CA . SER A 1 97 ? 0.612 -3.985 -11.159 1.00 90.44 97 SER A CA 1
ATOM 806 C C . SER A 1 97 ? -0.507 -4.529 -10.271 1.00 90.44 97 SER A C 1
ATOM 808 O O . SER A 1 97 ? -0.904 -3.875 -9.311 1.00 90.44 97 SER A O 1
ATOM 810 N N . MET A 1 98 ? -0.971 -5.752 -10.545 1.00 92.06 98 MET A N 1
ATOM 811 C CA . MET A 1 98 ? -1.989 -6.430 -9.732 1.00 92.06 98 MET A CA 1
ATOM 812 C C . MET A 1 98 ? -1.521 -6.679 -8.296 1.00 92.06 98 MET A C 1
ATOM 814 O O . MET A 1 98 ? -2.258 -6.419 -7.347 1.00 92.06 98 MET A O 1
ATOM 818 N N . ARG A 1 99 ? -0.283 -7.154 -8.120 1.00 94.38 99 ARG A N 1
ATOM 819 C CA . ARG A 1 99 ? 0.311 -7.350 -6.790 1.00 94.38 99 ARG A CA 1
ATOM 820 C C . ARG A 1 99 ? 0.469 -6.027 -6.041 1.00 94.38 99 ARG A C 1
ATOM 822 O O . ARG A 1 99 ? 0.133 -5.948 -4.864 1.00 94.38 99 ARG A O 1
ATOM 829 N N . MET A 1 100 ? 0.911 -4.973 -6.726 1.00 91.94 100 MET A N 1
ATOM 830 C CA . MET A 1 100 ? 1.021 -3.639 -6.134 1.00 91.94 100 MET A CA 1
ATOM 831 C C . MET A 1 100 ? -0.339 -3.097 -5.683 1.00 91.94 100 MET A C 1
ATOM 833 O O . MET A 1 100 ? -0.461 -2.564 -4.582 1.00 91.94 100 MET A O 1
ATOM 837 N N . LEU A 1 101 ? -1.375 -3.275 -6.508 1.00 89.69 101 LEU A N 1
ATOM 838 C CA . LEU A 1 101 ? -2.739 -2.899 -6.150 1.00 89.69 101 LEU A CA 1
ATOM 839 C C . LEU A 1 101 ? -3.195 -3.646 -4.892 1.00 89.69 101 LEU A C 1
ATOM 841 O O . LEU A 1 101 ? -3.699 -3.022 -3.965 1.00 89.69 101 LEU A O 1
ATOM 845 N N . ALA A 1 102 ? -2.933 -4.954 -4.815 1.00 92.12 102 ALA A N 1
ATOM 846 C CA . ALA A 1 102 ? -3.256 -5.752 -3.637 1.00 92.12 102 ALA A CA 1
ATOM 847 C C . ALA A 1 102 ? -2.554 -5.245 -2.364 1.00 92.12 102 ALA A C 1
ATOM 849 O O . ALA A 1 102 ? -3.182 -5.220 -1.306 1.00 92.12 102 ALA A O 1
ATOM 850 N N . VAL A 1 103 ? -1.293 -4.802 -2.449 1.00 93.75 103 VAL A N 1
ATOM 851 C CA . VAL A 1 103 ? -0.585 -4.172 -1.318 1.00 93.75 103 VAL A CA 1
ATOM 852 C C . VAL A 1 103 ? -1.317 -2.918 -0.846 1.00 93.75 103 VAL A C 1
ATOM 854 O O . VAL A 1 103 ? -1.586 -2.780 0.345 1.00 93.75 103 VAL A O 1
ATOM 857 N N . ILE A 1 104 ? -1.671 -2.021 -1.768 1.00 88.88 104 ILE A N 1
ATOM 858 C CA . ILE A 1 104 ? -2.344 -0.758 -1.435 1.00 88.88 104 ILE A CA 1
ATOM 859 C C . ILE A 1 104 ? -3.726 -1.029 -0.831 1.00 88.88 104 ILE A C 1
ATOM 861 O O . ILE A 1 104 ? -4.059 -0.460 0.204 1.00 88.88 104 ILE A O 1
ATOM 865 N N . THR A 1 105 ? -4.501 -1.941 -1.423 1.00 87.88 105 THR A N 1
ATOM 866 C CA . THR A 1 105 ? -5.824 -2.328 -0.915 1.00 87.88 105 THR A CA 1
ATOM 867 C C . THR A 1 105 ? -5.747 -2.971 0.467 1.00 87.88 105 THR A C 1
ATOM 869 O O . THR A 1 105 ? -6.575 -2.680 1.323 1.00 87.88 105 THR A O 1
ATOM 872 N N . ARG A 1 106 ? -4.765 -3.845 0.723 1.00 92.38 106 ARG A N 1
ATOM 873 C CA . ARG A 1 106 ? -4.583 -4.426 2.063 1.00 92.38 106 ARG A CA 1
ATOM 874 C C . ARG A 1 106 ? -4.212 -3.360 3.080 1.00 92.38 106 ARG A C 1
ATOM 876 O O . ARG A 1 106 ? -4.742 -3.390 4.181 1.00 92.38 106 ARG A O 1
ATOM 883 N N . PHE A 1 107 ? -3.358 -2.408 2.710 1.00 91.88 107 PHE A N 1
ATOM 884 C CA . PHE A 1 107 ? -2.984 -1.333 3.620 1.00 91.88 107 PHE A CA 1
ATOM 885 C C . PHE A 1 107 ? -4.184 -0.437 3.946 1.00 91.88 107 PHE A C 1
ATOM 887 O O . PHE A 1 107 ? -4.370 -0.068 5.098 1.00 91.88 107 PHE A O 1
ATOM 894 N N . ASP A 1 108 ? -5.055 -0.163 2.973 1.00 87.25 108 ASP A N 1
ATOM 895 C CA . ASP A 1 108 ? -6.315 0.553 3.210 1.00 87.25 108 ASP A CA 1
ATOM 896 C C . ASP A 1 108 ? -7.209 -0.178 4.233 1.00 87.25 108 ASP A C 1
ATOM 898 O O . ASP A 1 108 ? -7.715 0.438 5.168 1.00 87.25 108 ASP A O 1
ATOM 902 N N . LYS A 1 109 ? -7.286 -1.515 4.163 1.00 89.38 109 LYS A N 1
ATOM 903 C CA . LYS A 1 109 ? -7.987 -2.317 5.182 1.00 89.38 109 LYS A CA 1
ATOM 904 C C . LYS A 1 109 ? -7.354 -2.226 6.571 1.00 89.38 109 LYS A C 1
ATOM 906 O O . LYS A 1 109 ? -8.086 -2.210 7.555 1.00 89.38 109 LYS A O 1
ATOM 911 N N . VAL A 1 110 ? -6.023 -2.153 6.680 1.00 92.06 110 VAL A N 1
ATOM 912 C CA . VAL A 1 110 ? -5.350 -1.905 7.974 1.00 92.06 110 VAL A CA 1
ATOM 913 C C . VAL A 1 110 ? -5.836 -0.581 8.566 1.00 92.06 110 VAL A C 1
ATOM 915 O O . VAL A 1 110 ? -6.169 -0.510 9.749 1.00 92.06 110 VAL A O 1
ATOM 918 N N . MET A 1 111 ? -5.938 0.456 7.732 1.00 88.44 111 MET A N 1
ATOM 919 C CA . MET A 1 111 ? -6.413 1.774 8.152 1.00 88.44 111 MET A CA 1
ATOM 920 C C . MET A 1 111 ? -7.865 1.745 8.639 1.00 88.44 111 MET A C 1
ATOM 922 O O . MET A 1 111 ? -8.188 2.444 9.595 1.00 88.44 111 MET A O 1
ATOM 926 N N . ASP A 1 112 ? -8.729 0.908 8.060 1.00 88.12 112 ASP A N 1
ATOM 927 C CA . ASP A 1 112 ? -10.091 0.707 8.574 1.00 88.12 112 ASP A CA 1
ATOM 928 C C . ASP A 1 112 ? -10.102 0.140 10.000 1.00 88.12 112 ASP A C 1
ATOM 930 O O . ASP A 1 112 ? -10.908 0.570 10.830 1.00 88.12 112 ASP A O 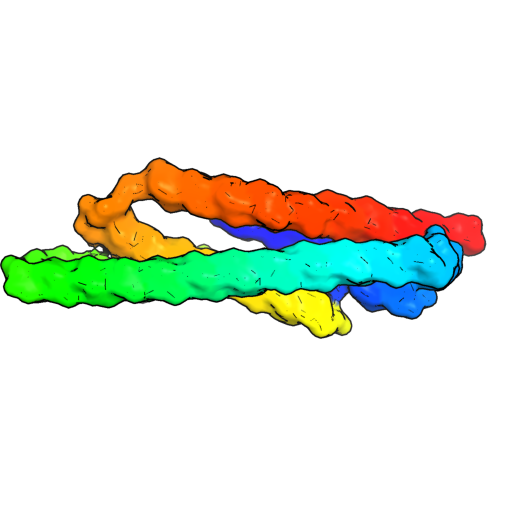1
ATOM 934 N N . GLN A 1 113 ? -9.187 -0.784 10.314 1.00 91.00 113 GLN A N 1
ATOM 935 C CA . GLN A 1 113 ? -9.057 -1.310 11.675 1.00 91.00 113 GLN A CA 1
ATOM 936 C C . GLN A 1 113 ? -8.569 -0.233 12.647 1.00 91.00 113 GLN A C 1
ATOM 938 O O . GLN A 1 113 ? -9.040 -0.160 13.779 1.00 91.00 113 GLN A O 1
ATOM 943 N N . PHE A 1 114 ? -7.644 0.627 12.222 1.00 89.56 114 PHE A N 1
ATOM 944 C CA . PHE A 1 114 ? -7.153 1.717 13.063 1.00 89.56 114 PHE A CA 1
ATOM 945 C C . PHE A 1 114 ? -8.188 2.809 13.289 1.00 89.56 114 PHE A C 1
ATOM 947 O O . PHE A 1 114 ? -8.309 3.289 14.414 1.00 89.56 114 PHE A O 1
ATOM 954 N N . ASP A 1 115 ? -8.988 3.145 12.282 1.00 87.88 115 ASP A N 1
ATOM 955 C CA . ASP A 1 115 ? -10.070 4.110 12.453 1.00 87.88 115 ASP A CA 1
ATOM 956 C C . ASP A 1 115 ? -11.115 3.610 13.455 1.00 87.88 115 ASP A C 1
ATOM 958 O O . ASP A 1 115 ? -11.584 4.390 14.282 1.00 87.88 115 ASP A O 1
ATOM 962 N N . PHE A 1 116 ? -11.409 2.302 13.472 1.00 90.75 116 PHE A N 1
ATOM 963 C CA . PHE A 1 116 ? -12.225 1.708 14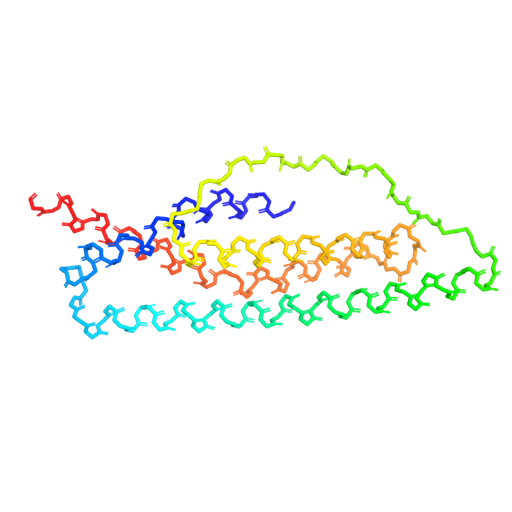.533 1.00 90.75 116 PHE A CA 1
ATOM 964 C C . PHE A 1 116 ? -11.636 1.980 15.926 1.00 90.75 116 PHE A C 1
ATOM 966 O O . PHE A 1 116 ? -12.366 2.380 16.833 1.00 90.75 116 PHE A O 1
ATOM 973 N N . LEU A 1 117 ? -10.327 1.792 16.109 1.00 90.75 117 LEU A N 1
ATOM 974 C CA . LEU A 1 117 ? -9.671 2.012 17.404 1.00 90.75 117 LEU A CA 1
ATOM 975 C C . LEU A 1 117 ? -9.702 3.486 17.813 1.00 90.75 117 LEU A C 1
ATOM 977 O O . LEU A 1 117 ? -9.952 3.782 18.979 1.00 90.75 117 LEU A O 1
ATOM 981 N N . VAL A 1 118 ? -9.497 4.401 16.863 1.00 91.06 118 VAL A N 1
ATOM 982 C CA . VAL A 1 118 ? -9.568 5.846 17.118 1.00 91.06 118 VAL A CA 1
ATOM 983 C C . VAL A 1 118 ? -10.975 6.257 17.533 1.00 91.06 118 VAL A C 1
ATOM 985 O O . VAL A 1 118 ? -11.153 6.970 18.517 1.00 91.06 118 VAL A O 1
ATOM 988 N N . TRP A 1 119 ? -12.002 5.777 16.834 1.00 89.88 119 TRP A N 1
ATOM 989 C CA . TRP A 1 119 ? -13.385 6.166 17.122 1.00 89.88 119 TRP A CA 1
ATOM 990 C C . TRP A 1 119 ? -13.898 5.625 18.453 1.00 89.88 119 TRP A C 1
ATOM 992 O O . TRP A 1 119 ? -14.792 6.215 19.0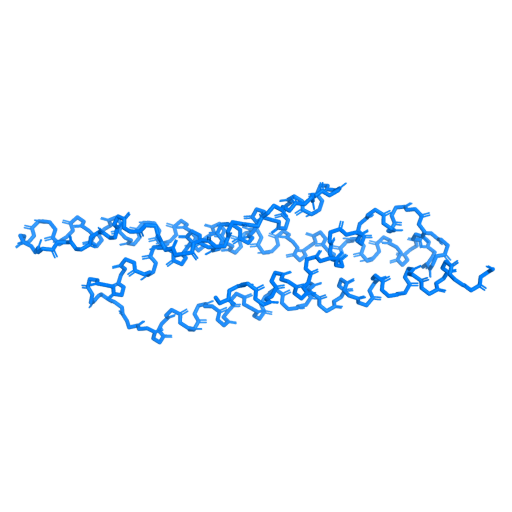52 1.00 89.88 119 TRP A O 1
ATOM 1002 N N . ASN A 1 120 ? -13.322 4.520 18.922 1.00 91.25 120 ASN A N 1
ATOM 1003 C CA . ASN A 1 120 ? -13.615 3.949 20.231 1.00 91.25 120 ASN A CA 1
ATOM 1004 C C . ASN A 1 120 ? -12.677 4.473 21.335 1.00 91.25 120 ASN A C 1
ATOM 1006 O O . ASN A 1 120 ? -12.703 3.949 22.445 1.00 91.25 120 ASN A O 1
ATOM 1010 N N . GLY A 1 121 ? -11.846 5.486 21.052 1.00 90.00 121 GLY A N 1
ATOM 1011 C CA . GLY A 1 121 ? -10.951 6.109 22.036 1.00 90.00 121 GLY A CA 1
ATOM 1012 C C . GLY A 1 121 ? -9.833 5.191 22.540 1.00 90.00 121 GLY A C 1
ATOM 1013 O O . GLY A 1 121 ? -9.280 5.423 23.611 1.00 90.00 121 GLY A O 1
ATOM 1014 N N . VAL A 1 122 ? -9.518 4.128 21.796 1.00 91.06 122 VAL A N 1
ATOM 1015 C CA . VAL A 1 122 ? -8.484 3.142 22.151 1.00 91.06 122 VAL A CA 1
ATOM 1016 C C . VAL A 1 122 ? -7.105 3.585 21.661 1.00 91.06 122 VAL A C 1
ATOM 1018 O O . VAL A 1 122 ? -6.090 3.197 22.238 1.00 91.06 122 VAL A O 1
ATOM 1021 N N . ARG A 1 123 ? -7.063 4.379 20.587 1.00 89.00 123 ARG A N 1
ATOM 1022 C CA . ARG A 1 123 ? -5.846 4.962 20.013 1.00 89.00 123 ARG A CA 1
ATOM 1023 C C . ARG A 1 123 ? -6.054 6.420 19.647 1.00 89.00 123 ARG A C 1
ATOM 1025 O O . ARG A 1 123 ? -7.170 6.825 19.329 1.00 89.00 123 ARG A O 1
ATOM 1032 N N . ASP A 1 124 ? -4.954 7.157 19.590 1.00 92.00 124 ASP A N 1
ATOM 1033 C CA . ASP A 1 124 ? -4.960 8.532 19.113 1.00 92.00 124 ASP A CA 1
ATOM 1034 C C . ASP A 1 124 ? -4.709 8.600 17.604 1.00 92.00 124 ASP A C 1
ATOM 1036 O O . ASP A 1 124 ? -4.087 7.729 16.990 1.00 92.00 124 ASP A O 1
ATOM 1040 N N . GLN A 1 125 ? -5.141 9.702 16.987 1.00 88.62 125 GLN A N 1
ATOM 1041 C CA . GLN A 1 125 ? -4.895 9.962 15.566 1.00 88.62 125 GLN A CA 1
ATOM 1042 C C . GLN A 1 125 ? -3.392 9.991 15.220 1.00 88.62 125 GLN A C 1
ATOM 1044 O O . GLN A 1 125 ? -3.025 9.667 14.089 1.00 88.62 125 GLN A O 1
ATOM 1049 N N . GLY A 1 126 ? -2.533 10.340 16.186 1.00 90.50 126 GLY A N 1
ATOM 1050 C CA . GLY A 1 126 ? -1.077 10.357 16.022 1.00 90.50 126 GLY A CA 1
ATOM 1051 C C . GLY A 1 126 ? -0.475 8.972 15.768 1.00 90.50 126 GLY A C 1
ATOM 1052 O O . GLY A 1 126 ? 0.396 8.847 14.909 1.00 90.50 126 GLY A O 1
ATOM 1053 N N . ASP A 1 127 ? -0.991 7.925 16.422 1.00 87.88 127 ASP A N 1
ATOM 1054 C CA . ASP A 1 127 ? -0.537 6.542 16.203 1.00 87.88 127 ASP A CA 1
ATOM 1055 C C . ASP A 1 127 ? -0.821 6.100 14.762 1.00 87.88 127 ASP A C 1
ATOM 1057 O O . ASP A 1 127 ? -0.004 5.464 14.095 1.00 87.88 127 ASP A O 1
ATOM 1061 N N . VAL A 1 128 ? -1.992 6.489 14.255 1.00 88.75 128 VAL A N 1
ATOM 1062 C CA . VAL A 1 128 ? -2.417 6.215 12.880 1.00 88.75 128 VAL A CA 1
ATOM 1063 C C . VAL A 1 128 ? -1.513 6.927 11.873 1.00 88.75 128 VAL A C 1
ATOM 1065 O O . VAL A 1 128 ? -1.124 6.346 10.859 1.00 88.75 128 VAL A O 1
ATOM 1068 N N . ASP A 1 129 ? -1.141 8.175 12.152 1.00 90.06 129 ASP A N 1
ATOM 1069 C CA . ASP A 1 129 ? -0.252 8.953 11.287 1.00 90.06 129 ASP A CA 1
ATOM 1070 C C . ASP A 1 129 ? 1.184 8.404 11.275 1.00 90.06 129 ASP A C 1
ATOM 1072 O O . ASP A 1 129 ? 1.851 8.425 10.229 1.00 90.06 129 ASP A O 1
ATOM 1076 N N . GLU A 1 130 ? 1.657 7.855 12.398 1.00 91.31 130 GLU A N 1
ATOM 1077 C CA . GLU A 1 130 ? 2.941 7.158 12.459 1.00 91.31 130 GLU A CA 1
ATOM 1078 C C . GLU A 1 130 ? 2.932 5.903 11.577 1.00 91.31 130 GLU A C 1
ATOM 1080 O O . GLU A 1 130 ? 3.871 5.695 10.803 1.00 91.31 130 GLU A O 1
ATOM 1085 N N . GLU A 1 131 ? 1.862 5.103 11.622 1.00 90.00 131 GLU A N 1
ATOM 1086 C CA . GLU A 1 131 ? 1.755 3.892 10.800 1.00 90.00 131 GLU A CA 1
ATOM 1087 C C . GLU A 1 131 ? 1.669 4.189 9.308 1.00 90.00 131 GLU A C 1
ATOM 1089 O O . GLU A 1 131 ? 2.370 3.565 8.504 1.00 90.00 131 GLU A O 1
ATOM 1094 N N . VAL A 1 132 ? 0.903 5.213 8.922 1.00 90.06 132 VAL A N 1
ATOM 1095 C CA . VAL A 1 132 ? 0.933 5.721 7.545 1.00 90.06 132 VAL A CA 1
ATOM 1096 C C . VAL A 1 132 ? 2.365 6.085 7.174 1.00 90.06 132 VAL A C 1
ATOM 1098 O O . VAL A 1 132 ? 2.886 5.600 6.172 1.00 90.06 132 VAL A O 1
ATOM 1101 N N . SER A 1 133 ? 3.049 6.867 8.007 1.00 90.88 133 SER A N 1
ATOM 1102 C CA . SER A 1 133 ? 4.427 7.287 7.748 1.00 90.88 133 SER A CA 1
ATOM 1103 C C . SER A 1 133 ? 5.405 6.109 7.630 1.00 90.88 133 SER A C 1
ATOM 1105 O O . SER A 1 133 ? 6.314 6.157 6.794 1.00 90.88 133 SER A O 1
ATOM 1107 N N . ARG A 1 134 ? 5.239 5.044 8.428 1.00 92.69 134 ARG A N 1
ATOM 1108 C CA . ARG A 1 134 ? 6.032 3.805 8.332 1.00 92.69 134 ARG A CA 1
ATOM 1109 C C . ARG A 1 134 ? 5.808 3.103 6.994 1.00 92.69 134 ARG A C 1
ATOM 1111 O O . ARG A 1 134 ? 6.789 2.752 6.329 1.00 92.69 134 ARG A O 1
ATOM 1118 N N . PHE A 1 135 ? 4.555 2.947 6.570 1.00 92.62 135 PHE A N 1
ATOM 1119 C CA . PHE A 1 135 ? 4.231 2.365 5.268 1.00 92.62 135 PHE A CA 1
ATOM 1120 C C . PHE A 1 135 ? 4.823 3.189 4.121 1.00 92.62 135 PHE A C 1
ATOM 1122 O O . PHE A 1 135 ? 5.481 2.636 3.238 1.00 92.62 135 PHE A O 1
ATOM 1129 N N . LEU A 1 136 ? 4.686 4.519 4.167 1.00 90.69 136 LEU A N 1
ATOM 1130 C CA . LEU A 1 136 ? 5.219 5.400 3.125 1.00 90.69 136 LEU A CA 1
ATOM 1131 C C . LEU A 1 136 ? 6.729 5.278 2.973 1.00 90.69 136 LEU A C 1
ATOM 1133 O O . LEU A 1 136 ? 7.219 5.189 1.849 1.00 90.69 136 LEU A O 1
ATOM 1137 N N . ARG A 1 137 ? 7.471 5.202 4.082 1.00 92.19 137 ARG A N 1
ATOM 1138 C CA . ARG A 1 137 ? 8.927 4.998 4.045 1.00 92.19 137 ARG A CA 1
ATOM 1139 C C . ARG A 1 137 ? 9.319 3.692 3.351 1.00 92.19 137 ARG A C 1
ATOM 1141 O O . ARG A 1 137 ? 10.331 3.667 2.657 1.00 92.19 137 ARG A O 1
ATOM 1148 N N . LYS A 1 138 ? 8.526 2.626 3.502 1.00 93.19 138 LYS A N 1
ATOM 1149 C CA . LYS A 1 138 ? 8.753 1.337 2.822 1.00 93.19 138 LYS A CA 1
ATOM 1150 C C . LYS A 1 138 ? 8.344 1.373 1.349 1.00 93.19 138 LYS A C 1
ATOM 1152 O O . LYS A 1 138 ? 8.990 0.736 0.525 1.00 93.19 138 LYS A O 1
ATOM 1157 N N . PHE A 1 139 ? 7.289 2.112 1.015 1.00 92.38 139 PHE A N 1
ATOM 1158 C CA . PHE A 1 139 ? 6.768 2.213 -0.349 1.00 92.38 139 PHE A CA 1
ATOM 1159 C C . PHE A 1 139 ? 7.619 3.125 -1.244 1.00 92.38 139 PHE A C 1
ATOM 1161 O O . PHE A 1 139 ? 7.819 2.847 -2.427 1.00 92.38 139 PHE A O 1
ATOM 1168 N N . HIS A 1 140 ? 8.150 4.214 -0.684 1.00 90.81 140 HIS A N 1
ATOM 1169 C CA . HIS A 1 140 ? 8.840 5.269 -1.427 1.00 90.81 140 HIS A CA 1
ATOM 1170 C C . HIS A 1 140 ? 9.985 4.778 -2.341 1.00 90.81 140 HIS A C 1
ATOM 1172 O O . HIS A 1 140 ? 10.038 5.223 -3.491 1.00 90.81 140 HIS A O 1
ATOM 1178 N N . PRO A 1 141 ? 10.866 3.839 -1.928 1.00 92.44 141 PRO A N 1
ATOM 1179 C CA . PRO A 1 141 ? 11.902 3.293 -2.808 1.00 92.44 141 PRO A CA 1
ATOM 1180 C C . PRO A 1 141 ? 11.348 2.677 -4.097 1.00 92.44 141 PRO A C 1
ATOM 1182 O O . PRO A 1 141 ? 11.950 2.829 -5.161 1.00 92.44 141 PRO A O 1
ATOM 1185 N N . VAL A 1 142 ? 10.188 2.017 -4.019 1.00 93.00 142 VAL A N 1
ATOM 1186 C CA . VAL A 1 142 ? 9.523 1.425 -5.185 1.00 93.00 142 VAL A CA 1
ATOM 1187 C C . VAL A 1 142 ? 8.973 2.506 -6.102 1.00 93.00 142 VAL A C 1
ATOM 1189 O O . VAL A 1 142 ? 9.199 2.438 -7.308 1.00 93.00 142 VAL A O 1
ATOM 1192 N N . GLY A 1 143 ? 8.309 3.520 -5.541 1.00 91.75 143 GLY A N 1
ATOM 1193 C CA . GLY A 1 143 ? 7.780 4.649 -6.309 1.00 91.75 143 GLY A CA 1
ATOM 1194 C C . GLY A 1 143 ? 8.874 5.377 -7.095 1.00 91.75 143 GLY A C 1
ATOM 1195 O O . GLY A 1 143 ? 8.796 5.480 -8.321 1.00 91.75 143 GLY A O 1
ATOM 1196 N N . VAL A 1 144 ? 9.946 5.793 -6.411 1.00 92.38 144 VAL A N 1
ATOM 1197 C CA . VAL A 1 144 ? 11.064 6.525 -7.031 1.00 92.38 144 VAL A CA 1
ATOM 1198 C C . VAL A 1 144 ? 11.755 5.690 -8.100 1.00 92.38 144 VAL A C 1
ATOM 1200 O O . VAL A 1 144 ? 11.938 6.158 -9.227 1.00 92.38 144 VAL A O 1
ATOM 1203 N N . ARG A 1 145 ? 12.127 4.443 -7.780 1.00 93.12 145 ARG A N 1
ATOM 1204 C CA . ARG A 1 145 ? 12.796 3.580 -8.758 1.00 93.12 145 ARG A CA 1
ATOM 1205 C C . ARG A 1 145 ? 11.881 3.300 -9.944 1.00 93.12 145 ARG A C 1
ATOM 1207 O O . ARG A 1 145 ? 12.352 3.335 -11.075 1.00 93.12 145 ARG A O 1
ATOM 1214 N N . GLY A 1 146 ? 10.590 3.084 -9.697 1.00 92.56 146 GLY A N 1
ATOM 1215 C CA . GLY A 1 146 ? 9.586 2.857 -10.731 1.00 92.56 146 GLY A CA 1
ATOM 1216 C C . GLY A 1 146 ? 9.490 4.008 -11.721 1.00 92.56 146 GLY A C 1
ATOM 1217 O O . GLY A 1 146 ? 9.546 3.798 -12.933 1.00 92.56 146 GLY A O 1
ATOM 1218 N N . TYR A 1 147 ? 9.435 5.233 -11.203 1.00 91.56 147 TYR A N 1
ATOM 1219 C CA . TYR A 1 147 ? 9.438 6.443 -12.014 1.00 91.56 147 TYR A CA 1
ATOM 1220 C C . TYR A 1 147 ? 10.723 6.591 -12.841 1.00 91.56 147 TYR A C 1
ATOM 1222 O O . TYR A 1 147 ? 10.653 6.775 -14.055 1.00 91.56 147 TYR A O 1
ATOM 1230 N N . MET A 1 148 ? 11.899 6.435 -12.223 1.00 92.00 148 MET A N 1
ATOM 1231 C CA . MET A 1 148 ? 13.181 6.527 -12.935 1.00 92.00 148 MET A CA 1
ATOM 1232 C C . MET A 1 148 ? 13.309 5.478 -14.044 1.00 92.00 148 MET A C 1
ATOM 1234 O O . MET A 1 148 ? 13.743 5.787 -15.154 1.00 92.00 148 MET A O 1
ATOM 1238 N N . THR A 1 149 ? 12.923 4.236 -13.752 1.00 92.12 149 THR A N 1
ATOM 1239 C CA . THR A 1 149 ? 12.929 3.145 -14.725 1.00 92.12 149 THR A CA 1
ATOM 1240 C C . THR A 1 149 ? 11.979 3.442 -15.881 1.00 92.12 149 THR A C 1
ATOM 1242 O O . THR A 1 149 ? 12.361 3.276 -17.039 1.00 92.12 149 THR A O 1
ATOM 1245 N N . HIS A 1 150 ? 10.769 3.923 -15.587 1.00 91.19 150 HIS A N 1
ATOM 1246 C CA . HIS A 1 150 ? 9.804 4.314 -16.607 1.00 91.19 150 HIS A CA 1
ATOM 1247 C C . HIS A 1 150 ? 10.348 5.421 -17.519 1.00 91.19 150 HIS A C 1
ATOM 1249 O O . HIS A 1 150 ? 10.294 5.274 -18.739 1.00 91.19 150 HIS A O 1
ATOM 1255 N N . LEU A 1 151 ? 10.921 6.488 -16.951 1.00 91.00 151 LEU A N 1
ATOM 1256 C CA . LEU A 1 151 ? 11.524 7.570 -17.733 1.00 91.00 151 LEU A CA 1
ATOM 1257 C C . LEU A 1 151 ? 12.615 7.053 -18.667 1.00 91.00 151 LEU A C 1
ATOM 1259 O O . LEU A 1 151 ? 12.594 7.365 -19.855 1.00 91.00 151 LEU A O 1
ATOM 1263 N N . ARG A 1 152 ? 13.531 6.224 -18.154 1.00 90.56 152 ARG A N 1
ATOM 1264 C CA . ARG A 1 152 ? 14.645 5.702 -18.949 1.00 90.56 152 ARG A CA 1
ATOM 1265 C C . ARG A 1 152 ? 14.161 4.840 -20.119 1.00 90.56 152 ARG A C 1
ATOM 1267 O O . ARG A 1 152 ? 14.650 5.006 -21.234 1.00 90.56 152 ARG A O 1
ATOM 1274 N N . LEU A 1 153 ? 13.155 3.992 -19.892 1.00 89.19 153 LEU A N 1
ATOM 1275 C CA . LEU A 1 153 ? 12.503 3.213 -20.952 1.00 89.19 153 LEU A CA 1
ATOM 1276 C C . LEU A 1 153 ? 11.885 4.123 -22.022 1.00 89.19 153 LEU A C 1
ATOM 1278 O O . LEU A 1 153 ? 12.058 3.877 -23.211 1.00 89.19 153 LEU A O 1
ATOM 1282 N N . MET A 1 154 ? 11.204 5.198 -21.616 1.00 87.75 154 MET A N 1
ATOM 1283 C CA . MET A 1 154 ? 10.569 6.128 -22.554 1.00 87.75 154 MET A CA 1
ATOM 1284 C C . MET A 1 154 ? 11.591 6.942 -23.355 1.00 87.75 154 MET A C 1
ATOM 1286 O O . MET A 1 154 ? 11.394 7.141 -24.551 1.00 87.75 154 MET A O 1
ATOM 1290 N N . THR A 1 155 ? 12.700 7.373 -22.748 1.00 83.12 155 THR A N 1
ATOM 1291 C CA . THR A 1 155 ? 13.740 8.140 -23.454 1.00 83.12 155 THR A CA 1
ATOM 1292 C C . THR A 1 155 ? 14.464 7.322 -24.520 1.00 83.12 155 THR A C 1
ATOM 1294 O O . THR A 1 155 ? 14.791 7.863 -25.569 1.00 83.12 155 THR A O 1
ATOM 1297 N N . THR A 1 156 ? 14.669 6.018 -24.305 1.00 74.19 156 THR A N 1
ATOM 1298 C CA . THR A 1 156 ? 15.297 5.149 -25.316 1.00 74.19 156 THR A CA 1
ATOM 1299 C C . THR A 1 156 ? 14.388 4.929 -26.525 1.00 74.19 156 THR A C 1
ATOM 1301 O O . THR A 1 156 ? 14.878 4.821 -27.641 1.00 74.19 156 THR A O 1
ATOM 1304 N N . VAL A 1 157 ? 13.066 4.910 -26.329 1.00 63.00 157 VAL A N 1
ATOM 1305 C CA . VAL A 1 157 ? 12.092 4.734 -27.422 1.00 63.00 157 VAL A CA 1
ATOM 1306 C C . VAL A 1 157 ? 11.990 5.975 -28.319 1.00 63.00 157 VAL A C 1
ATOM 1308 O O . VAL A 1 157 ? 11.711 5.831 -29.501 1.00 63.00 157 VAL A O 1
ATOM 1311 N N . HIS A 1 158 ? 12.235 7.178 -27.789 1.00 59.78 158 HIS A N 1
ATOM 1312 C CA . HIS A 1 158 ? 12.163 8.435 -28.556 1.00 59.78 158 HIS A CA 1
ATOM 1313 C C . HIS A 1 158 ? 13.513 8.878 -29.153 1.00 59.78 158 HIS A C 1
ATOM 1315 O O . HIS A 1 158 ? 13.566 9.901 -29.828 1.00 59.78 158 HIS A O 1
ATOM 1321 N N . GLY A 1 159 ? 14.602 8.157 -28.864 1.00 52.81 159 GLY A N 1
ATOM 1322 C CA . GLY A 1 159 ? 15.966 8.497 -29.288 1.00 52.81 159 GLY A CA 1
ATOM 1323 C C . GLY A 1 159 ? 16.461 7.782 -30.550 1.00 52.81 159 GLY A C 1
ATOM 1324 O O . GLY A 1 159 ? 17.638 7.925 -30.869 1.00 52.81 159 GLY A O 1
ATOM 1325 N N . ASN A 1 160 ? 15.593 7.026 -31.233 1.00 43.12 160 ASN A N 1
ATOM 1326 C CA . ASN A 1 160 ? 15.849 6.387 -32.528 1.00 43.12 160 ASN A CA 1
ATOM 1327 C C . ASN A 1 160 ? 14.910 6.944 -33.595 1.00 43.12 160 ASN A C 1
ATOM 1329 O O . ASN A 1 160 ? 13.694 7.020 -33.306 1.00 43.12 160 ASN A O 1
#

Mean predicted aligned error: 5.6 Å

Foldseek 3Di:
DCVVVCVQQLVLQQCLVVLCVVQVCVLQNDPRSVVLVVVLVVLLVVLVVVLVVLLVVLVVVLVVVVVVCVVVVHDQDDDPPPDPPPPDDDDRDDPSSVSVVVSVVSNVNSLNSVVSCCVSVNDPVVVSVVVVVVSCVSCVVNRVSSVVSSVSSVVSVVVD

Sequence (160 aa):
RLKPLFEQWWPYLNRMSINMQRFGRATFGEDDMEAVNTFFDKQLASLEAYVTEQLDVAEGFRERTERGMIERGDTVFKPQVTKPSLEIQVEAYSRYSMRMLAVITRFDKVMDQFDFLVWNGVRDQGDVDEEVSRFLRKFHPVGVRGYMTHLRLMTTVHGN

Solvent-accessible surface area (backbone atoms only — not comparable to full-atom values): 8972 Å² total; per-residue (Å²): 130,61,61,66,55,47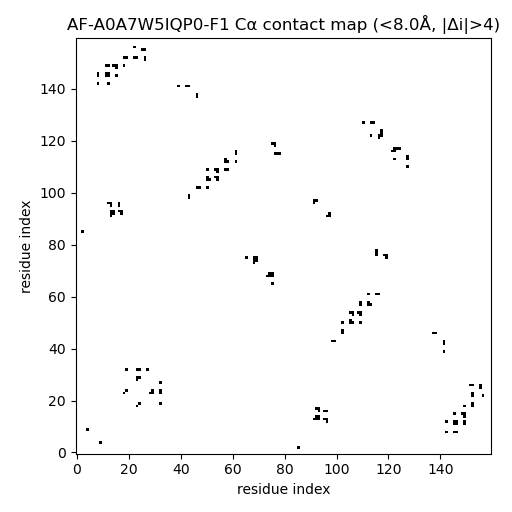,69,68,34,44,71,35,47,32,47,29,63,59,48,40,76,75,41,21,59,83,64,52,34,66,70,54,37,51,53,53,52,53,51,52,54,53,52,48,51,52,46,45,51,49,36,50,53,48,31,57,51,35,51,55,49,44,54,54,50,54,49,54,35,54,76,72,67,49,88,80,62,73,86,79,72,76,66,92,66,82,87,70,90,75,86,63,81,37,74,67,28,47,53,53,49,50,38,54,55,42,43,52,53,31,50,54,42,49,50,43,34,37,72,59,70,74,42,58,71,65,62,55,52,49,52,52,52,54,52,48,65,66,46,45,63,55,43,56,51,29,45,54,51,33,51,51,51,53,53,54,67,72,71,111

Secondary structure (DSSP, 8-state):
--HHHHHHHHHHHHHHHHHHHHHHHHHH-HHHHHHHHHHHHHHHHHHHHHHHHHHHHHHHHHHHHHHHHHHHTPPP----S------------SHHHHHHHHHHHHHHHHHHHHHHHHHTTSS-HHHHHHHHHHHHHHHHHHHHHHHHHHHHHHHHHT--

Radius of gyration: 19.47 Å; Cα contacts (8 Å, |Δi|>4): 100; chains: 1; bounding box: 44×21×62 Å